Protein AF-A0A1Z9CVS1-F1 (afdb_monomer_lite)

Secondary structure (DSSP, 8-state):
---------BEEEEEEEEEEEEE--SS---HHHHTT--HHHHHHHGGGEEEEEEEETTEEEEEEEEEEEEESS---HHHHHHHHHHHHHHHT-EEEEEEEEE-SS-EEEEETTTTEEEE-

pLDDT: mean 85.6, std 12.47, range [38.72, 96.5]

Radius of gyration: 15.99 Å; chains: 1; bounding box: 38×29×56 Å

Sequence (120 aa):
MKNKIKTKHNMSFNLSISFKGTEIKGVTINLKKFLYLNNKISAEIKNLCQYESYVNFAETLLNGMQIKGQIQTVFNYKRFISSLKKFQLKYESTWEGNFTYNDSIDHFIFKAPKFKKEVL

Structure (mmCIF, N/CA/C/O backbone):
data_AF-A0A1Z9CVS1-F1
#
_entry.id   AF-A0A1Z9CVS1-F1
#
loop_
_atom_site.group_PDB
_atom_site.id
_atom_site.type_symbol
_atom_site.label_atom_id
_atom_site.label_alt_id
_atom_site.label_comp_id
_atom_site.label_asym_id
_atom_site.label_entity_id
_atom_site.label_seq_id
_atom_site.pdbx_PDB_ins_code
_atom_site.Cartn_x
_atom_site.Cartn_y
_atom_site.Cartn_z
_atom_site.occupancy
_atom_site.B_iso_or_equiv
_atom_site.auth_seq_id
_atom_site.auth_comp_id
_atom_site.auth_asym_id
_atom_site.auth_atom_id
_atom_site.pdbx_PDB_model_num
ATOM 1 N N . MET A 1 1 ? 15.278 -16.981 -35.211 1.00 40.66 1 MET A N 1
ATOM 2 C CA . MET A 1 1 ? 14.208 -16.673 -34.233 1.00 40.66 1 MET A CA 1
ATOM 3 C C . MET A 1 1 ? 14.770 -15.735 -33.173 1.00 40.66 1 MET A C 1
ATOM 5 O O . MET A 1 1 ? 15.720 -16.112 -32.504 1.00 40.66 1 MET A O 1
ATOM 9 N N . LYS A 1 2 ? 14.260 -14.503 -33.049 1.00 38.72 2 LYS A N 1
ATOM 10 C CA . LYS A 1 2 ? 14.630 -13.613 -31.936 1.00 38.72 2 LYS A CA 1
ATOM 11 C C . LYS A 1 2 ? 13.776 -14.008 -30.730 1.00 38.72 2 LYS A C 1
ATOM 13 O O . LYS A 1 2 ? 12.564 -13.809 -30.766 1.00 38.72 2 LYS A O 1
ATOM 18 N N . ASN A 1 3 ? 14.390 -14.580 -29.695 1.00 40.31 3 ASN A N 1
ATOM 19 C CA . ASN A 1 3 ? 13.732 -14.769 -28.405 1.00 40.31 3 ASN A CA 1
ATOM 20 C C . ASN A 1 3 ? 13.336 -13.386 -27.876 1.00 40.31 3 ASN A C 1
ATOM 22 O O . ASN A 1 3 ? 14.185 -12.600 -27.463 1.00 40.31 3 ASN A O 1
ATOM 26 N N . LYS A 1 4 ? 12.041 -13.066 -27.935 1.00 42.12 4 LYS A N 1
ATOM 27 C CA . LYS A 1 4 ? 11.474 -11.909 -27.244 1.00 42.12 4 LYS A CA 1
ATOM 28 C C . LYS A 1 4 ? 11.608 -12.219 -25.754 1.00 42.12 4 LYS A C 1
ATOM 30 O O . LYS A 1 4 ? 10.813 -12.987 -25.217 1.00 42.12 4 LYS A O 1
ATOM 35 N N . ILE A 1 5 ? 12.642 -11.684 -25.107 1.00 49.59 5 ILE A N 1
ATOM 36 C CA . ILE A 1 5 ? 12.733 -11.675 -23.647 1.00 49.59 5 ILE A CA 1
ATOM 37 C C . ILE A 1 5 ? 11.436 -11.013 -23.179 1.00 49.59 5 ILE A C 1
ATOM 39 O O . ILE A 1 5 ? 11.212 -9.834 -23.450 1.00 49.59 5 ILE A O 1
ATOM 43 N N . LYS A 1 6 ? 10.526 -11.791 -22.579 1.00 47.44 6 LYS A N 1
ATOM 44 C CA . LYS A 1 6 ? 9.336 -11.245 -21.926 1.00 47.44 6 LYS A CA 1
ATOM 45 C C . LYS A 1 6 ? 9.864 -10.311 -20.847 1.00 47.44 6 LYS A C 1
ATOM 47 O O . LYS A 1 6 ? 10.388 -10.780 -19.840 1.00 47.44 6 LYS A O 1
ATOM 52 N N . THR A 1 7 ? 9.771 -9.008 -21.081 1.00 51.38 7 THR A N 1
ATOM 53 C CA . THR A 1 7 ? 10.067 -7.995 -20.076 1.00 51.38 7 THR A CA 1
ATOM 54 C C . THR A 1 7 ? 9.087 -8.223 -18.938 1.00 51.38 7 THR A C 1
ATOM 56 O O . THR A 1 7 ? 7.882 -7.997 -19.056 1.00 51.38 7 THR A O 1
ATOM 59 N N . LYS A 1 8 ? 9.591 -8.830 -17.866 1.00 60.94 8 LYS A N 1
ATOM 60 C CA . LYS A 1 8 ? 8.789 -9.244 -16.724 1.00 60.94 8 LYS A CA 1
ATOM 61 C C . LYS A 1 8 ? 8.584 -7.999 -15.870 1.00 60.94 8 LYS A C 1
ATOM 63 O O . LYS A 1 8 ? 9.327 -7.768 -14.926 1.00 60.94 8 LYS A O 1
ATOM 68 N N . HIS A 1 9 ? 7.636 -7.161 -16.278 1.00 64.12 9 HIS A N 1
ATOM 69 C CA . HIS A 1 9 ? 7.207 -6.011 -15.496 1.00 64.12 9 HIS A CA 1
ATOM 70 C C . HIS A 1 9 ? 6.745 -6.512 -14.136 1.00 64.12 9 HIS A C 1
ATOM 72 O O . HIS A 1 9 ? 5.730 -7.198 -14.063 1.00 64.12 9 HIS A O 1
ATOM 78 N N . ASN A 1 10 ? 7.495 -6.213 -13.082 1.00 84.56 10 ASN A N 1
ATOM 79 C CA . ASN A 1 10 ? 7.200 -6.718 -11.751 1.00 84.56 10 ASN A CA 1
ATOM 80 C C . ASN A 1 10 ? 7.216 -5.566 -10.758 1.00 84.56 10 ASN A C 1
ATOM 82 O O . ASN A 1 10 ? 8.188 -4.818 -10.663 1.00 84.56 10 ASN A O 1
ATOM 86 N N . MET A 1 11 ? 6.148 -5.459 -9.979 1.00 90.88 11 MET A N 1
ATOM 87 C CA . MET A 1 11 ? 6.188 -4.721 -8.724 1.00 90.88 11 MET A CA 1
ATOM 88 C C . MET A 1 11 ? 6.150 -5.731 -7.586 1.00 90.88 11 MET A C 1
ATOM 90 O O . MET A 1 11 ? 5.310 -6.634 -7.592 1.00 90.88 11 MET A O 1
ATOM 94 N N . SER A 1 12 ? 7.052 -5.586 -6.618 1.00 93.31 12 SER A N 1
ATOM 95 C CA . SER A 1 12 ? 6.981 -6.315 -5.351 1.00 93.31 12 SER A CA 1
ATOM 96 C C . SER A 1 12 ? 6.543 -5.386 -4.232 1.00 93.31 12 SER A C 1
ATOM 98 O O . SER A 1 12 ? 6.903 -4.212 -4.214 1.00 93.31 12 SER A O 1
ATOM 100 N N . PHE A 1 13 ? 5.772 -5.919 -3.295 1.00 95.38 13 PHE A N 1
ATOM 101 C CA . PHE A 1 13 ? 5.289 -5.214 -2.121 1.00 95.38 13 PHE A CA 1
ATOM 102 C C . PHE A 1 13 ? 5.700 -5.995 -0.884 1.00 95.38 13 PHE A C 1
ATOM 104 O O . PHE A 1 13 ? 5.483 -7.206 -0.794 1.00 95.38 13 PHE A O 1
ATOM 111 N N . ASN A 1 14 ? 6.285 -5.284 0.065 1.00 96.50 14 ASN A N 1
ATOM 112 C CA . ASN A 1 14 ? 6.445 -5.720 1.437 1.00 96.50 14 ASN A CA 1
ATOM 113 C C . ASN A 1 14 ? 6.204 -4.496 2.317 1.00 96.50 14 ASN A C 1
ATOM 115 O O . ASN A 1 14 ? 7.152 -3.838 2.745 1.00 96.50 14 ASN A O 1
ATOM 119 N N . LEU A 1 15 ? 4.931 -4.136 2.478 1.00 95.94 15 LEU A N 1
ATOM 120 C CA . LEU A 1 15 ? 4.503 -2.956 3.222 1.00 95.94 15 LEU A CA 1
ATOM 121 C C . LEU A 1 15 ? 3.642 -3.367 4.409 1.00 95.94 15 LEU A C 1
ATOM 123 O O . LEU A 1 15 ? 2.694 -4.136 4.239 1.00 95.94 15 LEU A O 1
ATOM 127 N N . SER A 1 16 ? 3.937 -2.790 5.567 1.00 96.00 16 SER A N 1
ATOM 128 C CA . SER A 1 16 ? 3.100 -2.862 6.765 1.00 96.00 16 SER A CA 1
ATOM 129 C C . SER A 1 16 ? 2.618 -1.464 7.128 1.00 96.00 16 SER A C 1
ATOM 131 O O . SER A 1 16 ? 3.357 -0.487 6.985 1.00 96.00 16 SER A O 1
ATOM 133 N N . ILE A 1 17 ? 1.369 -1.376 7.567 1.00 93.69 17 ILE A N 1
ATOM 134 C CA . ILE A 1 17 ? 0.672 -0.131 7.868 1.00 93.69 17 ILE A CA 1
ATOM 135 C C . ILE A 1 17 ? -0.013 -0.311 9.213 1.00 93.69 17 ILE A C 1
ATOM 137 O O . ILE A 1 17 ? -0.822 -1.226 9.356 1.00 93.69 17 ILE A O 1
ATOM 141 N N . SER A 1 18 ? 0.250 0.578 10.161 1.00 92.94 18 SER A N 1
ATOM 142 C CA . SER A 1 18 ? -0.460 0.615 11.442 1.00 92.94 18 SER A CA 1
ATOM 143 C C . SER A 1 18 ? -1.182 1.947 11.581 1.00 92.94 18 SER A C 1
ATOM 145 O O . SER A 1 18 ? -0.680 2.985 11.149 1.00 92.94 18 SER A O 1
ATOM 147 N N . PHE A 1 19 ? -2.380 1.938 12.151 1.00 90.38 19 PHE A N 1
ATOM 148 C CA . PHE A 1 19 ? -3.188 3.139 12.373 1.00 90.38 19 PHE A CA 1
ATOM 149 C C . PHE A 1 19 ? -4.104 2.938 13.579 1.00 90.38 19 PHE A C 1
ATOM 151 O O . PHE A 1 19 ? -4.365 1.811 14.001 1.00 90.38 19 PHE A O 1
ATOM 158 N N . LYS A 1 20 ? -4.599 4.034 14.164 1.00 84.75 20 LYS A N 1
ATOM 159 C CA . LYS A 1 20 ? -5.575 3.929 15.257 1.00 84.75 20 LYS A CA 1
ATOM 160 C C . LYS A 1 20 ? -6.846 3.240 14.755 1.00 84.75 20 LYS A C 1
ATOM 162 O O . LYS A 1 20 ? -7.282 3.500 13.632 1.00 84.75 20 LYS A O 1
ATOM 167 N N . GLY A 1 21 ? -7.416 2.391 15.616 1.00 77.25 21 GLY A N 1
ATOM 168 C CA . GLY A 1 21 ? -8.622 1.600 15.368 1.00 77.25 21 GLY A CA 1
ATOM 169 C C . GLY A 1 21 ? -9.643 2.344 14.508 1.00 77.25 21 GLY A C 1
ATOM 170 O O . GLY A 1 21 ? -10.226 3.328 14.951 1.00 77.25 21 GLY A O 1
ATOM 171 N N . THR A 1 22 ? -9.822 1.905 13.265 1.00 83.38 22 THR A N 1
ATOM 172 C CA . THR A 1 22 ? -10.806 2.450 12.330 1.00 83.38 22 THR A CA 1
ATOM 173 C C . THR A 1 22 ? -11.969 1.477 12.242 1.00 83.38 22 THR A C 1
ATOM 175 O O . THR A 1 22 ? -11.786 0.326 11.845 1.00 83.38 22 THR A O 1
ATOM 178 N N . GLU A 1 23 ? -13.161 1.947 12.599 1.00 83.19 23 GLU A N 1
ATOM 179 C CA . GLU A 1 23 ? -14.395 1.173 12.486 1.00 83.19 23 GLU A CA 1
ATOM 180 C C . GLU A 1 23 ? -14.682 0.827 11.023 1.00 83.19 23 GLU A C 1
ATOM 182 O O . GLU A 1 23 ? -14.655 1.694 10.138 1.00 83.19 23 GLU A O 1
ATOM 187 N N . ILE A 1 24 ? -14.964 -0.451 10.764 1.00 78.06 24 ILE A N 1
ATOM 188 C CA . ILE A 1 24 ? -15.402 -0.908 9.449 1.00 78.06 24 ILE A CA 1
ATOM 189 C C . ILE A 1 24 ? -16.805 -1.479 9.540 1.00 78.06 24 ILE A C 1
ATOM 191 O O . ILE A 1 24 ? -17.071 -2.467 10.217 1.00 78.06 24 ILE A O 1
ATOM 195 N N . LYS A 1 25 ? -17.703 -0.857 8.775 1.00 69.50 25 LYS A N 1
ATOM 196 C CA . LYS A 1 25 ? -19.080 -1.311 8.609 1.00 69.50 25 LYS A CA 1
ATOM 197 C C . LYS A 1 25 ? -19.121 -2.429 7.568 1.00 69.50 25 LYS A C 1
ATOM 199 O O . LYS A 1 25 ? -18.953 -2.175 6.374 1.00 69.50 25 LYS A O 1
ATOM 204 N N . GLY A 1 26 ? -19.369 -3.653 8.029 1.00 66.44 26 GLY A N 1
ATOM 205 C CA . GLY A 1 26 ? -19.553 -4.842 7.194 1.00 66.44 26 GLY A CA 1
ATOM 206 C C . GLY A 1 26 ? -18.304 -5.714 7.027 1.00 66.44 26 GLY A C 1
ATOM 207 O O . GLY A 1 26 ? -17.219 -5.394 7.495 1.00 66.44 26 GLY A O 1
ATOM 208 N N . VAL A 1 27 ? -18.476 -6.845 6.337 1.00 66.81 27 VAL A N 1
ATOM 209 C CA . VAL A 1 27 ? -17.480 -7.936 6.262 1.00 66.81 27 VAL A CA 1
ATOM 210 C C . VAL A 1 27 ? -16.377 -7.671 5.222 1.00 66.81 27 VAL A C 1
ATOM 212 O O . VAL A 1 27 ? -15.376 -8.378 5.172 1.00 66.81 27 VAL A O 1
ATOM 215 N N . THR A 1 28 ? -16.541 -6.678 4.339 1.00 76.50 28 THR A N 1
ATOM 216 C CA . THR A 1 28 ? -15.634 -6.469 3.197 1.00 76.50 28 THR A CA 1
ATOM 217 C C . THR A 1 28 ? -15.111 -5.043 3.115 1.00 76.50 28 THR A C 1
ATOM 219 O O . THR A 1 28 ? -15.865 -4.075 3.032 1.00 76.50 28 THR A O 1
ATOM 222 N N . ILE A 1 29 ? -13.789 -4.922 3.028 1.00 85.50 29 ILE A N 1
ATOM 223 C CA . ILE A 1 29 ? -13.101 -3.638 2.927 1.00 85.50 29 ILE A CA 1
ATOM 224 C C . ILE A 1 29 ? -13.089 -3.178 1.474 1.00 85.50 29 ILE A C 1
ATOM 226 O O . ILE A 1 29 ? -12.513 -3.815 0.588 1.00 85.50 29 ILE A O 1
ATOM 230 N N . ASN A 1 30 ? -13.697 -2.021 1.216 1.00 89.00 30 ASN A N 1
ATOM 231 C CA . ASN A 1 30 ? -13.578 -1.363 -0.079 1.00 89.00 30 ASN A CA 1
ATOM 232 C C . ASN A 1 30 ? -12.198 -0.701 -0.196 1.00 89.00 30 ASN A C 1
ATOM 234 O O . ASN A 1 30 ? -12.038 0.485 0.100 1.00 89.00 30 ASN A O 1
ATOM 238 N N . LEU A 1 31 ? -11.208 -1.470 -0.651 1.00 89.81 31 LEU A N 1
ATOM 239 C CA . LEU A 1 31 ? -9.807 -1.049 -0.738 1.00 89.81 31 LEU A CA 1
ATOM 240 C C . LEU A 1 31 ? -9.607 0.265 -1.508 1.00 89.81 31 LEU A C 1
ATOM 242 O O . LEU A 1 31 ? -8.805 1.108 -1.111 1.00 89.81 31 LEU A O 1
ATOM 246 N N . LYS A 1 32 ? -10.372 0.468 -2.587 1.00 92.56 32 LYS A N 1
ATOM 247 C CA . LYS A 1 32 ? -10.339 1.700 -3.382 1.00 92.56 32 LYS A CA 1
ATOM 248 C C . LYS A 1 32 ? -10.657 2.925 -2.523 1.00 92.56 32 LYS A C 1
ATOM 250 O O . LYS A 1 32 ? -9.924 3.910 -2.569 1.00 92.56 32 LYS A O 1
ATOM 255 N N . LYS A 1 33 ? -11.755 2.869 -1.763 1.00 90.25 33 LYS A N 1
ATOM 256 C CA . LYS A 1 33 ? -12.170 3.963 -0.873 1.00 90.25 33 LYS A CA 1
ATOM 257 C C . LYS A 1 33 ? -11.227 4.093 0.319 1.00 90.25 33 LYS A C 1
ATOM 259 O O . LYS A 1 33 ? -10.883 5.211 0.681 1.00 90.25 33 LYS A O 1
ATOM 264 N N . PHE A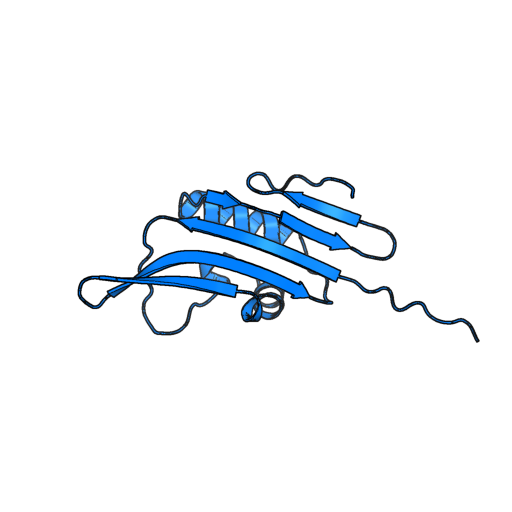 1 34 ? -10.805 2.962 0.878 1.00 89.31 34 PHE A N 1
ATOM 265 C CA . PHE A 1 34 ? -9.975 2.905 2.073 1.00 89.31 34 PHE A CA 1
ATOM 266 C C . PHE A 1 34 ? -8.599 3.540 1.844 1.00 89.31 34 PHE A C 1
ATOM 268 O O . PHE A 1 34 ? -8.248 4.485 2.538 1.00 89.31 34 PHE A O 1
ATOM 275 N N . LEU A 1 35 ? -7.873 3.114 0.804 1.00 90.69 35 LEU A N 1
ATOM 276 C CA . LEU A 1 35 ? -6.535 3.621 0.474 1.00 90.69 35 LEU A CA 1
ATOM 277 C C . LEU A 1 35 ? -6.529 4.760 -0.557 1.00 90.69 35 LEU A C 1
ATOM 279 O O . LEU A 1 35 ? -5.471 5.095 -1.075 1.00 90.69 35 LEU A O 1
ATOM 283 N N . TYR A 1 36 ? -7.672 5.355 -0.909 1.00 92.38 36 TYR A N 1
ATOM 284 C CA . TYR A 1 36 ? -7.748 6.412 -1.935 1.00 92.38 36 TYR A CA 1
ATOM 285 C C . TYR A 1 36 ? -7.185 6.011 -3.312 1.00 92.38 36 TYR A C 1
ATOM 287 O O . TYR A 1 36 ? -6.582 6.828 -4.015 1.00 92.38 36 TYR A O 1
ATOM 295 N N . LEU A 1 37 ? -7.362 4.753 -3.712 1.00 92.38 37 LEU A N 1
ATOM 296 C CA . LEU A 1 37 ? -6.836 4.211 -4.966 1.00 92.38 37 LEU A CA 1
ATOM 297 C C . LEU A 1 37 ? -7.807 4.417 -6.138 1.00 92.38 37 LEU A C 1
ATOM 299 O O . LEU A 1 37 ? -8.979 4.752 -5.972 1.00 92.38 37 LEU A O 1
ATOM 303 N N . ASN A 1 38 ? -7.319 4.203 -7.360 1.00 90.56 38 ASN A N 1
ATOM 304 C CA . ASN A 1 38 ? -8.186 4.041 -8.531 1.00 90.56 38 ASN A CA 1
ATOM 305 C C . ASN A 1 38 ? -8.564 2.560 -8.724 1.00 90.56 38 ASN A C 1
ATOM 307 O O . ASN A 1 38 ? -7.940 1.687 -8.125 1.00 90.56 38 ASN A O 1
ATOM 311 N N . ASN A 1 39 ? -9.555 2.289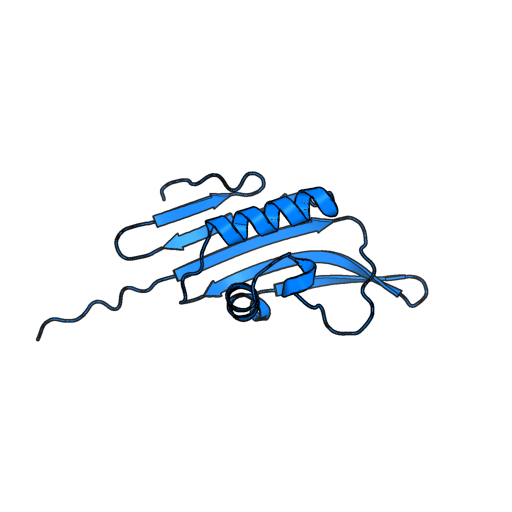 -9.588 1.00 91.50 39 ASN A N 1
ATOM 312 C CA . ASN A 1 39 ? -10.062 0.930 -9.830 1.00 91.50 39 ASN A CA 1
ATOM 313 C C . ASN A 1 39 ? -8.953 -0.044 -10.254 1.00 91.50 39 ASN A C 1
ATOM 315 O O . ASN A 1 39 ? -8.901 -1.159 -9.745 1.00 91.50 39 ASN A O 1
ATOM 319 N N . LYS A 1 40 ? -8.059 0.394 -11.152 1.00 90.94 40 LYS A N 1
ATOM 320 C CA . LYS A 1 40 ? -6.968 -0.433 -11.677 1.00 90.94 40 LYS A CA 1
ATOM 321 C C . LYS A 1 40 ? -6.032 -0.872 -10.551 1.00 90.94 40 LYS A C 1
ATOM 323 O O . LYS A 1 40 ? -5.903 -2.060 -10.311 1.00 90.94 40 LYS A O 1
ATOM 328 N N . ILE A 1 41 ? -5.450 0.074 -9.810 1.00 90.94 41 ILE A N 1
ATOM 329 C CA . ILE A 1 41 ? -4.515 -0.241 -8.716 1.00 90.94 41 ILE A CA 1
ATOM 330 C C . ILE A 1 41 ? -5.205 -1.101 -7.657 1.00 90.94 41 ILE A C 1
ATOM 332 O O . ILE A 1 41 ? -4.634 -2.089 -7.211 1.00 90.94 41 ILE A O 1
ATOM 336 N N . SER A 1 42 ? -6.446 -0.760 -7.284 1.00 93.00 42 SER A N 1
ATOM 337 C CA . SER A 1 42 ? -7.175 -1.540 -6.285 1.00 93.00 42 SER A CA 1
ATOM 338 C C . SER A 1 42 ? -7.421 -2.980 -6.724 1.00 93.00 42 SER A C 1
ATOM 340 O O . SER A 1 42 ? -7.369 -3.861 -5.880 1.00 93.00 42 SER A O 1
ATOM 342 N N . ALA A 1 43 ? -7.679 -3.229 -8.011 1.00 92.31 43 ALA A N 1
ATOM 343 C CA . ALA A 1 43 ? -7.917 -4.577 -8.518 1.00 92.31 43 ALA A CA 1
ATOM 344 C C . ALA A 1 43 ? -6.638 -5.427 -8.497 1.00 92.31 43 ALA A C 1
ATOM 346 O O . ALA A 1 43 ? -6.689 -6.572 -8.062 1.00 92.31 43 ALA A O 1
ATOM 347 N N . GLU A 1 44 ? -5.500 -4.849 -8.892 1.00 91.69 44 GLU A N 1
ATOM 348 C CA . GLU A 1 44 ? -4.210 -5.554 -8.953 1.00 91.69 44 GLU A CA 1
ATOM 349 C C . GLU A 1 44 ? -3.708 -5.985 -7.568 1.00 91.69 44 GLU A C 1
ATOM 351 O O . GLU A 1 44 ? -3.198 -7.090 -7.408 1.00 91.69 44 GLU A O 1
ATOM 356 N N . ILE A 1 45 ? -3.862 -5.131 -6.546 1.00 92.56 45 ILE A N 1
ATOM 357 C CA . ILE A 1 45 ? -3.278 -5.396 -5.220 1.00 92.56 45 ILE A CA 1
ATOM 358 C C . ILE A 1 45 ? -4.268 -5.993 -4.214 1.00 92.56 45 ILE A C 1
ATOM 360 O O . ILE A 1 45 ? -3.852 -6.339 -3.112 1.00 92.56 45 ILE A O 1
ATOM 364 N N . LYS A 1 46 ? -5.564 -6.118 -4.547 1.00 92.81 46 LYS A N 1
ATOM 365 C CA . LYS A 1 46 ? -6.599 -6.573 -3.595 1.00 92.81 46 LYS A CA 1
ATOM 366 C C . LYS A 1 46 ? -6.229 -7.892 -2.921 1.00 92.81 46 LYS A C 1
ATOM 368 O O . LYS A 1 46 ? -6.376 -8.018 -1.713 1.00 92.81 46 LYS A O 1
ATOM 373 N N . ASN A 1 47 ? -5.721 -8.844 -3.699 1.00 92.31 47 ASN A N 1
ATOM 374 C CA . ASN A 1 47 ? -5.375 -10.179 -3.208 1.00 92.31 47 ASN A CA 1
ATOM 375 C C . ASN A 1 47 ? -4.037 -10.217 -2.448 1.00 92.31 47 ASN A C 1
ATOM 377 O O . ASN A 1 47 ? -3.698 -11.242 -1.871 1.00 92.31 47 ASN A O 1
ATOM 381 N N . LEU A 1 48 ? -3.283 -9.114 -2.447 1.00 94.56 48 LEU A N 1
ATOM 382 C CA . LEU A 1 48 ? -2.045 -8.949 -1.678 1.00 94.56 48 LEU A CA 1
ATOM 383 C C . LEU A 1 48 ? -2.293 -8.311 -0.303 1.00 94.56 48 LEU A C 1
ATOM 385 O O . LEU A 1 48 ? -1.355 -8.151 0.477 1.00 94.56 48 LEU A O 1
ATOM 389 N N . CYS A 1 49 ? -3.531 -7.882 -0.038 1.00 94.00 49 CYS A N 1
ATOM 390 C CA . CYS A 1 49 ? -3.899 -7.147 1.161 1.00 94.00 49 CYS A CA 1
ATOM 391 C C . CYS A 1 49 ? -4.324 -8.100 2.279 1.00 94.00 49 CYS A C 1
ATOM 393 O O . CYS A 1 49 ? -5.237 -8.906 2.104 1.00 94.00 49 CYS A O 1
ATO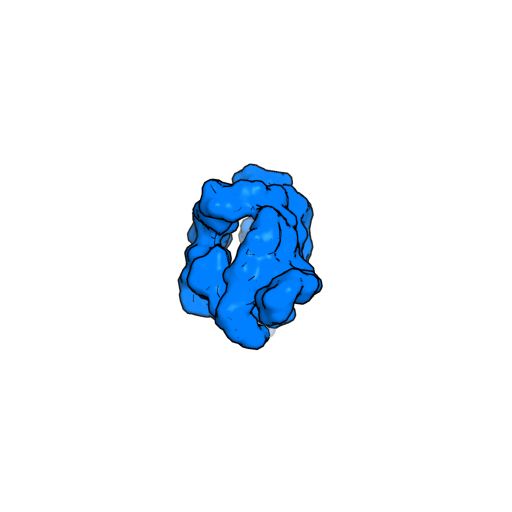M 395 N N . GLN A 1 50 ? -3.703 -7.948 3.441 1.00 93.00 50 GLN A N 1
ATOM 396 C CA . GLN A 1 50 ? -4.095 -8.597 4.689 1.00 93.00 50 GLN A CA 1
ATOM 397 C C . GLN A 1 50 ? -4.441 -7.516 5.708 1.00 93.00 50 GLN A C 1
ATOM 399 O O . GLN A 1 50 ? -3.866 -6.428 5.672 1.00 93.00 50 GLN A O 1
ATOM 404 N N . TYR A 1 51 ? -5.392 -7.795 6.593 1.00 91.25 51 TYR A N 1
ATOM 405 C CA . TYR A 1 51 ? -5.922 -6.812 7.533 1.00 91.25 51 TYR A CA 1
ATOM 406 C C . TYR A 1 51 ? -5.803 -7.333 8.955 1.00 91.25 51 TYR A C 1
ATOM 408 O O . TYR A 1 51 ? -6.126 -8.488 9.224 1.00 91.25 51 TYR A O 1
ATOM 416 N N . GLU A 1 52 ? -5.350 -6.463 9.848 1.00 88.38 52 GLU A N 1
ATOM 417 C CA . GLU A 1 52 ? -5.296 -6.724 11.279 1.00 88.38 52 GLU A CA 1
ATOM 418 C C . GLU A 1 52 ? -6.523 -6.066 11.908 1.00 88.38 52 GLU A C 1
ATOM 420 O O . GLU A 1 52 ? -6.768 -4.865 11.739 1.00 88.38 52 GLU A O 1
ATOM 425 N N . SER A 1 53 ? -7.346 -6.888 12.557 1.00 86.88 53 SER A N 1
ATOM 426 C CA . SER A 1 53 ? -8.644 -6.486 13.087 1.00 86.88 53 SER A CA 1
ATOM 427 C C . SER A 1 53 ? -8.903 -7.103 14.449 1.00 86.88 53 SER A C 1
ATOM 429 O O . SER A 1 53 ? -8.521 -8.248 14.689 1.00 86.88 53 SER A O 1
ATOM 431 N N . TYR A 1 54 ? -9.640 -6.393 15.294 1.00 84.06 54 TYR A N 1
ATOM 432 C CA . TYR A 1 54 ? -10.166 -6.915 16.552 1.00 84.06 54 TYR A CA 1
ATOM 433 C C . TYR A 1 54 ? -11.623 -6.485 16.744 1.00 84.06 54 TYR A C 1
ATOM 435 O O . TYR A 1 54 ? -12.093 -5.535 16.115 1.00 84.06 54 TYR A O 1
ATOM 443 N N . VAL A 1 55 ? -12.347 -7.204 17.602 1.00 82.12 55 VAL A N 1
ATOM 444 C CA . VAL A 1 55 ? -13.750 -6.913 17.922 1.00 82.12 55 VAL A CA 1
ATOM 445 C C . VAL A 1 55 ? -13.822 -6.151 19.242 1.00 82.12 55 VAL A C 1
ATOM 447 O O . VAL A 1 55 ? -13.200 -6.557 20.222 1.00 82.12 55 VAL A O 1
ATOM 450 N N . ASN A 1 56 ? -14.595 -5.067 19.275 1.00 79.50 56 ASN A N 1
ATOM 451 C CA . ASN A 1 56 ? -14.864 -4.277 20.471 1.00 79.50 56 ASN A CA 1
ATOM 452 C C . ASN A 1 56 ? -16.365 -3.988 20.575 1.00 79.50 56 ASN A C 1
ATOM 454 O O . ASN A 1 56 ? -16.913 -3.362 19.678 1.00 79.50 56 ASN A O 1
ATOM 458 N N . PHE A 1 57 ? -17.034 -4.452 21.636 1.00 76.69 57 PHE A N 1
ATOM 459 C CA . PHE A 1 57 ? -18.473 -4.223 21.876 1.00 76.69 57 PHE A CA 1
ATOM 460 C C . PHE A 1 57 ? -19.371 -4.386 20.622 1.00 76.69 57 PHE A C 1
ATOM 462 O O . PHE A 1 57 ? -20.242 -3.563 20.369 1.00 76.69 57 PHE A O 1
ATOM 469 N N . ALA A 1 58 ? -19.159 -5.467 19.856 1.00 79.38 58 ALA A N 1
ATOM 470 C CA . ALA A 1 58 ? -19.830 -5.819 18.588 1.00 79.38 58 ALA A CA 1
ATOM 471 C C . ALA A 1 58 ? -19.366 -5.084 17.312 1.00 79.38 58 ALA A C 1
ATOM 473 O O . ALA A 1 58 ? -19.779 -5.461 16.213 1.00 79.38 58 ALA A O 1
ATOM 474 N N . GLU A 1 59 ? -18.456 -4.118 17.412 1.00 79.44 59 GLU A N 1
ATOM 475 C CA . GLU A 1 59 ? -17.843 -3.453 16.259 1.00 79.44 59 GLU A CA 1
ATOM 476 C C . GLU A 1 59 ? -16.523 -4.128 15.864 1.00 79.44 59 GLU A C 1
ATOM 478 O O . GLU A 1 59 ? -15.742 -4.551 16.717 1.00 79.44 59 GLU A O 1
ATOM 483 N N . THR A 1 60 ? -16.248 -4.222 14.559 1.00 83.75 60 THR A N 1
ATOM 484 C CA . THR A 1 60 ? -14.935 -4.656 14.055 1.00 83.75 60 THR A CA 1
ATOM 485 C C . THR A 1 60 ? -14.071 -3.430 13.790 1.00 83.75 60 THR A C 1
ATOM 487 O O . THR A 1 60 ? -14.402 -2.590 12.946 1.00 83.75 60 THR A O 1
ATOM 490 N N . LEU A 1 61 ? -12.946 -3.339 14.494 1.00 88.00 61 LEU A N 1
ATOM 491 C CA . LEU A 1 61 ? -11.973 -2.263 14.358 1.00 88.00 61 LEU A CA 1
ATOM 492 C C . LEU A 1 61 ? -10.737 -2.783 13.625 1.00 88.00 61 LEU A C 1
ATOM 494 O O . LEU A 1 61 ? -10.142 -3.779 14.036 1.00 88.00 61 LEU A O 1
ATOM 498 N N . LEU A 1 62 ? -10.325 -2.093 12.559 1.00 89.06 62 LEU A N 1
ATOM 499 C CA . LEU A 1 62 ? -9.009 -2.309 11.960 1.00 89.06 62 LEU A CA 1
ATOM 500 C C . LEU A 1 62 ? -7.958 -1.457 12.651 1.00 89.06 62 LEU A C 1
ATOM 502 O O . LEU A 1 62 ? -8.138 -0.249 12.772 1.00 89.06 62 LEU A O 1
ATOM 506 N N . ASN A 1 63 ? -6.828 -2.051 12.998 1.00 90.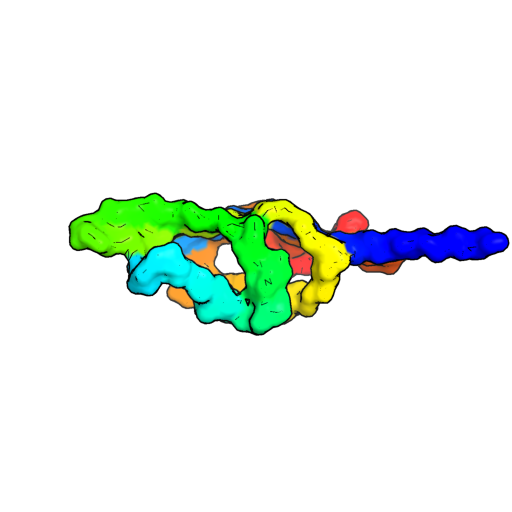12 63 ASN A N 1
ATOM 507 C CA . ASN A 1 63 ? -5.658 -1.337 13.519 1.00 90.12 63 ASN A CA 1
ATOM 508 C C . ASN A 1 63 ? -4.418 -1.477 12.624 1.00 90.12 63 ASN A C 1
ATOM 510 O O . ASN A 1 63 ? -3.418 -0.789 12.840 1.00 90.12 63 ASN A O 1
ATOM 514 N N . GLY A 1 64 ? -4.484 -2.325 11.597 1.00 92.31 64 GLY A N 1
ATOM 515 C CA . GLY A 1 64 ? -3.370 -2.514 10.688 1.00 92.31 64 GLY A CA 1
ATOM 516 C C . GLY A 1 64 ? -3.749 -3.134 9.352 1.00 92.31 64 GLY A C 1
ATOM 517 O O . GLY A 1 64 ? -4.848 -3.656 9.140 1.00 92.31 64 GLY A O 1
ATOM 518 N N . MET A 1 65 ? -2.812 -3.039 8.417 1.00 93.62 65 MET A N 1
ATOM 519 C CA . MET A 1 65 ? -2.905 -3.618 7.086 1.00 93.62 65 MET A CA 1
ATOM 520 C C . MET A 1 65 ? -1.510 -3.973 6.573 1.00 93.62 65 MET A C 1
ATOM 522 O O . MET A 1 65 ? -0.556 -3.225 6.769 1.00 93.62 65 MET A O 1
ATOM 526 N N . GLN A 1 66 ? -1.401 -5.077 5.841 1.00 95.12 66 GLN A N 1
ATOM 527 C CA . GLN A 1 66 ? -0.192 -5.459 5.120 1.00 95.12 66 GLN A CA 1
ATOM 528 C C . GLN A 1 66 ? -0.488 -5.569 3.622 1.00 95.12 66 GLN A C 1
ATOM 530 O O . GLN A 1 66 ? -1.556 -6.036 3.228 1.00 95.12 66 GLN A O 1
ATOM 535 N N . ILE A 1 67 ? 0.457 -5.143 2.782 1.00 95.38 67 ILE A N 1
ATOM 536 C CA . ILE A 1 67 ? 0.442 -5.364 1.331 1.00 95.38 67 ILE A CA 1
ATOM 537 C C . ILE A 1 67 ? 1.703 -6.157 0.996 1.00 95.38 67 ILE A C 1
ATOM 539 O O . ILE A 1 67 ? 2.809 -5.605 1.005 1.00 95.38 67 ILE A O 1
ATOM 543 N N . LYS A 1 68 ? 1.542 -7.456 0.735 1.00 96.12 68 LYS A N 1
ATOM 544 C CA . LYS A 1 68 ? 2.658 -8.389 0.533 1.00 96.12 68 LYS A CA 1
ATOM 545 C C . LYS A 1 68 ? 2.462 -9.237 -0.713 1.00 96.12 68 LYS A C 1
ATOM 547 O O . LYS A 1 68 ? 1.417 -9.849 -0.898 1.00 96.12 68 LYS A O 1
ATOM 552 N N . GLY A 1 69 ? 3.494 -9.300 -1.548 1.00 93.19 69 GLY A N 1
ATOM 553 C CA . GLY A 1 69 ? 3.530 -10.163 -2.726 1.00 93.19 69 GLY A CA 1
ATOM 554 C C . GLY A 1 69 ? 3.999 -9.436 -3.976 1.00 93.19 69 GLY A C 1
ATOM 555 O O . GLY A 1 69 ? 4.703 -8.430 -3.901 1.00 93.19 69 GLY A O 1
ATOM 556 N N . GLN A 1 70 ? 3.650 -9.977 -5.139 1.00 92.50 70 GLN A N 1
ATOM 557 C CA . GLN A 1 70 ? 4.104 -9.471 -6.431 1.00 92.50 70 GLN A CA 1
ATOM 558 C C . GLN A 1 70 ? 2.948 -9.404 -7.422 1.00 92.50 70 GLN A C 1
ATOM 560 O O . GLN A 1 70 ? 2.067 -10.262 -7.416 1.00 92.50 70 GLN A O 1
ATOM 565 N N . ILE A 1 71 ? 2.995 -8.411 -8.305 1.00 90.31 71 ILE A N 1
ATOM 566 C CA . ILE A 1 71 ? 2.130 -8.326 -9.484 1.00 90.31 71 ILE A CA 1
ATOM 567 C C . ILE A 1 71 ? 2.996 -8.243 -10.736 1.00 90.31 71 ILE A C 1
A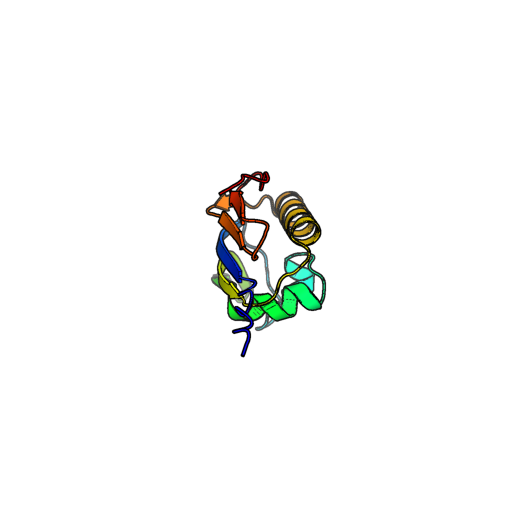TOM 569 O O . ILE A 1 71 ? 4.082 -7.660 -10.711 1.00 90.31 71 ILE A O 1
ATOM 573 N N . GLN A 1 72 ? 2.490 -8.802 -11.835 1.00 87.81 72 GLN A N 1
ATOM 574 C CA . GLN A 1 72 ? 3.142 -8.754 -13.152 1.00 87.81 72 GLN A CA 1
ATOM 575 C C . GLN A 1 72 ? 2.646 -7.582 -14.013 1.00 87.81 72 GLN A C 1
ATOM 577 O O . GLN A 1 72 ? 2.765 -7.571 -15.239 1.00 87.81 72 GLN A O 1
ATOM 582 N N . THR A 1 73 ? 2.012 -6.609 -13.369 1.00 82.44 73 THR A N 1
ATOM 583 C CA . THR A 1 73 ? 1.390 -5.452 -13.994 1.00 82.44 73 THR A CA 1
ATOM 584 C C . THR A 1 73 ? 1.988 -4.195 -13.384 1.00 82.44 73 THR A C 1
ATOM 586 O O . THR A 1 73 ? 2.102 -4.037 -12.172 1.00 82.44 73 THR A O 1
ATOM 589 N N . VAL A 1 74 ? 2.382 -3.258 -14.239 1.00 74.06 74 VAL A N 1
ATOM 590 C CA . VAL A 1 74 ? 2.809 -1.938 -13.784 1.00 74.06 74 VAL A CA 1
ATOM 591 C C . VAL A 1 74 ? 1.593 -1.034 -13.651 1.00 74.06 74 VAL A C 1
ATOM 593 O O . VAL A 1 74 ? 0.771 -0.895 -14.568 1.00 74.06 74 VAL A O 1
ATOM 596 N N . PHE A 1 75 ? 1.514 -0.350 -12.515 1.00 83.50 75 PHE A N 1
ATOM 597 C CA . PHE A 1 75 ? 0.626 0.786 -12.341 1.00 83.50 75 PHE A CA 1
ATOM 598 C C . PHE A 1 75 ? 1.404 2.072 -12.066 1.00 83.50 75 PHE A C 1
ATOM 600 O O . PHE A 1 75 ? 2.601 2.078 -11.798 1.00 83.50 75 PHE A O 1
ATOM 607 N N . ASN A 1 76 ? 0.697 3.199 -12.131 1.00 87.62 76 ASN A N 1
ATOM 608 C CA . ASN A 1 76 ? 1.273 4.509 -11.862 1.00 87.62 76 ASN A CA 1
ATOM 609 C C . ASN A 1 76 ? 1.700 4.615 -10.384 1.00 87.62 76 ASN A C 1
ATOM 611 O O . ASN A 1 76 ? 0.888 4.950 -9.517 1.00 87.62 76 ASN A O 1
ATOM 615 N N . TYR A 1 77 ? 2.978 4.339 -10.110 1.00 87.69 77 TYR A N 1
ATOM 616 C CA . TYR A 1 77 ? 3.555 4.371 -8.765 1.00 87.69 77 TYR A CA 1
ATOM 617 C C . TYR A 1 77 ? 3.467 5.767 -8.132 1.00 87.69 77 TYR A C 1
ATOM 619 O O . TYR A 1 77 ? 3.255 5.871 -6.929 1.00 87.69 77 TYR A O 1
ATOM 627 N N . LYS A 1 78 ? 3.541 6.856 -8.917 1.00 89.69 78 LYS A N 1
ATOM 628 C CA . LYS A 1 78 ? 3.377 8.229 -8.397 1.00 89.69 78 LYS A CA 1
ATOM 629 C C . LYS A 1 78 ? 1.983 8.419 -7.803 1.00 89.69 78 LYS A C 1
ATOM 631 O O . LYS A 1 78 ? 1.837 8.976 -6.716 1.00 89.69 78 LYS A O 1
ATOM 636 N N . ARG A 1 79 ? 0.960 7.918 -8.502 1.00 90.94 79 ARG A N 1
ATOM 637 C CA . ARG A 1 79 ? -0.429 7.953 -8.034 1.00 90.94 79 ARG A CA 1
ATOM 638 C C . ARG A 1 79 ? -0.623 7.066 -6.809 1.00 90.94 79 ARG A C 1
ATOM 640 O O . ARG A 1 79 ? -1.279 7.502 -5.875 1.00 90.94 79 ARG A O 1
ATOM 647 N N . PHE A 1 80 ? -0.013 5.882 -6.787 1.00 92.25 80 PHE A N 1
ATOM 648 C CA . PHE A 1 80 ? -0.029 5.013 -5.611 1.00 92.25 80 PHE A CA 1
ATOM 649 C C . PHE A 1 80 ? 0.593 5.697 -4.388 1.00 92.25 80 PHE A C 1
ATOM 651 O O . PHE A 1 80 ? -0.077 5.827 -3.372 1.00 92.25 80 PHE A O 1
ATOM 658 N N . ILE A 1 81 ? 1.805 6.251 -4.507 1.00 92.69 81 ILE A N 1
ATOM 659 C CA . ILE A 1 81 ? 2.479 6.993 -3.426 1.00 92.69 81 ILE A CA 1
ATOM 660 C C . ILE A 1 81 ? 1.631 8.173 -2.943 1.00 92.69 81 ILE A C 1
ATOM 662 O O . ILE A 1 81 ? 1.531 8.406 -1.742 1.00 92.69 81 ILE A O 1
ATOM 666 N N . SER A 1 82 ? 1.012 8.925 -3.859 1.00 93.56 82 SER A N 1
ATOM 667 C CA . SER A 1 82 ? 0.118 10.030 -3.493 1.00 93.56 82 SER A CA 1
ATOM 668 C C . SER A 1 82 ? -1.073 9.545 -2.661 1.00 93.56 82 SER A C 1
ATOM 670 O O . SER A 1 82 ? -1.403 10.165 -1.649 1.00 93.56 82 SER A O 1
ATOM 672 N N . SER A 1 83 ? -1.666 8.411 -3.034 1.00 93.00 83 SER A N 1
ATOM 673 C CA . SER A 1 83 ? -2.729 7.760 -2.272 1.00 93.00 83 SER A CA 1
ATOM 674 C C . SER A 1 83 ? -2.259 7.300 -0.884 1.00 93.00 83 SER A C 1
ATOM 676 O O . SER A 1 83 ? -2.945 7.589 0.096 1.00 93.00 83 SER A O 1
ATOM 678 N N . LEU A 1 84 ? -1.070 6.688 -0.769 1.00 91.94 84 LEU A N 1
ATOM 679 C CA . LEU A 1 84 ? -0.503 6.284 0.529 1.00 91.94 84 LEU A CA 1
ATOM 680 C C . LEU A 1 84 ? -0.254 7.489 1.445 1.00 91.94 84 LEU A C 1
ATOM 682 O O . LEU A 1 84 ? -0.636 7.471 2.610 1.00 91.94 84 LEU A O 1
ATOM 686 N N . LYS A 1 85 ? 0.308 8.579 0.907 1.00 92.00 85 LYS A N 1
ATOM 687 C CA . LYS A 1 85 ? 0.520 9.828 1.659 1.00 92.00 85 LYS A CA 1
ATOM 688 C C . LYS A 1 85 ? -0.795 10.442 2.131 1.00 92.00 85 LYS A C 1
ATOM 690 O O . LYS A 1 85 ? -0.882 10.929 3.253 1.00 92.00 85 LYS A O 1
ATOM 695 N N . LYS A 1 86 ? -1.835 10.401 1.293 1.00 92.69 86 LYS A N 1
ATOM 696 C CA . LYS A 1 86 ? -3.172 10.872 1.671 1.00 92.69 86 LYS A CA 1
ATOM 697 C C . LYS A 1 86 ? -3.771 10.025 2.794 1.00 92.69 86 LYS A C 1
ATOM 699 O O . LYS A 1 86 ? -4.361 10.583 3.715 1.00 92.69 86 LYS A O 1
ATOM 704 N N . PHE A 1 87 ? -3.610 8.704 2.725 1.00 91.50 87 PHE A N 1
ATOM 705 C CA . PHE A 1 87 ? -4.020 7.805 3.800 1.00 91.50 87 PHE A CA 1
ATOM 706 C C . PHE A 1 87 ? -3.282 8.132 5.102 1.00 91.50 87 PHE A C 1
ATOM 708 O O . PHE A 1 87 ? -3.928 8.331 6.127 1.00 91.50 87 PHE A O 1
ATOM 715 N N . GLN A 1 88 ? -1.958 8.294 5.032 1.00 90.69 88 GLN A N 1
ATOM 716 C CA . GLN A 1 88 ? -1.120 8.656 6.173 1.00 90.69 88 GLN A CA 1
ATOM 717 C C . GLN A 1 88 ? -1.559 9.945 6.859 1.00 90.69 88 GLN A C 1
ATOM 719 O O . GLN A 1 88 ? -1.653 9.973 8.081 1.00 90.69 88 GLN A O 1
ATOM 724 N N . LEU A 1 89 ? -1.870 10.987 6.089 1.00 90.12 89 LEU A N 1
ATOM 725 C CA . LEU A 1 89 ? -2.348 12.251 6.647 1.00 90.12 89 LEU A CA 1
ATOM 726 C C . LEU A 1 89 ? -3.714 12.118 7.325 1.00 90.12 89 LEU A C 1
ATOM 728 O O . LEU A 1 89 ? -3.954 12.773 8.329 1.00 90.12 89 LEU A O 1
ATOM 732 N N . LYS A 1 90 ? -4.617 11.295 6.781 1.00 90.69 90 LYS A N 1
ATOM 733 C CA . LYS A 1 90 ? -5.970 11.160 7.330 1.00 90.69 90 LYS A CA 1
ATOM 734 C C . LYS A 1 90 ? -6.029 10.279 8.578 1.00 90.69 90 LYS A C 1
ATOM 736 O O . LYS A 1 90 ? -6.804 10.573 9.479 1.00 90.69 90 LYS A O 1
ATOM 741 N N . TYR A 1 91 ? -5.294 9.172 8.577 1.00 88.94 91 TYR A N 1
ATOM 742 C CA . TYR A 1 91 ? -5.391 8.135 9.609 1.00 88.94 91 TYR A CA 1
ATOM 743 C C . TYR A 1 91 ? -4.218 8.158 10.594 1.00 88.94 91 TYR A C 1
ATOM 745 O O . TYR A 1 91 ? -4.105 7.248 11.412 1.00 88.94 91 TYR A O 1
ATOM 753 N N . GLU A 1 92 ? -3.331 9.157 10.488 1.00 90.12 92 GLU A N 1
ATOM 754 C CA . GLU A 1 92 ? -2.092 9.261 11.275 1.00 90.12 92 GLU A CA 1
ATOM 755 C C . GLU A 1 92 ? -1.279 7.953 11.250 1.00 90.12 92 GLU A C 1
ATOM 757 O O . GLU A 1 92 ? -0.664 7.547 12.233 1.00 90.12 92 GLU A O 1
ATOM 762 N N . SER A 1 93 ? -1.315 7.248 10.116 1.00 92.19 93 SER A N 1
ATOM 763 C CA . SER A 1 93 ? -0.791 5.887 10.029 1.00 92.19 93 SER A CA 1
ATOM 764 C C . SER A 1 93 ? 0.737 5.865 9.979 1.00 92.19 93 SER A C 1
ATOM 766 O O . SER A 1 93 ? 1.342 6.668 9.259 1.00 92.19 93 SER A O 1
ATOM 768 N N . THR A 1 94 ? 1.360 4.875 10.603 1.00 92.31 94 THR A N 1
ATOM 769 C CA . THR A 1 94 ? 2.778 4.554 10.413 1.00 92.31 94 THR A CA 1
ATOM 770 C C . THR A 1 94 ? 2.943 3.511 9.311 1.00 92.31 94 THR A C 1
ATOM 772 O O . THR A 1 94 ? 2.069 2.677 9.083 1.00 92.31 94 THR A O 1
ATOM 775 N N . TRP A 1 95 ? 4.057 3.593 8.584 1.00 93.50 95 TRP A N 1
ATOM 776 C CA . TRP A 1 95 ? 4.365 2.707 7.464 1.00 93.50 95 TRP A CA 1
ATOM 777 C C . TRP A 1 95 ? 5.768 2.140 7.623 1.00 93.50 95 TRP A C 1
ATOM 779 O O . TRP A 1 95 ? 6.705 2.892 7.899 1.00 93.50 95 TRP A O 1
ATOM 789 N N . GLU A 1 96 ? 5.916 0.852 7.338 1.00 95.19 96 GLU A N 1
ATOM 790 C CA . GLU A 1 96 ? 7.195 0.146 7.316 1.00 95.19 96 GLU A CA 1
ATOM 791 C C . GLU A 1 96 ? 7.351 -0.681 6.039 1.00 95.19 96 GLU A C 1
ATOM 793 O O . GLU A 1 96 ? 6.378 -1.048 5.374 1.00 95.19 96 GLU A O 1
ATOM 798 N N . GLY A 1 97 ? 8.605 -0.972 5.693 1.00 95.75 97 GLY A N 1
ATOM 799 C CA . GLY A 1 97 ? 8.956 -1.778 4.531 1.00 95.75 97 GLY A CA 1
ATOM 800 C C . GLY A 1 97 ? 9.121 -0.971 3.242 1.00 95.75 97 GLY A C 1
ATOM 801 O O . GLY A 1 97 ? 9.561 0.183 3.248 1.00 95.75 97 GLY A O 1
ATOM 802 N N . ASN A 1 98 ? 8.860 -1.610 2.104 1.00 95.56 98 ASN A N 1
ATOM 803 C CA . ASN A 1 98 ? 9.086 -1.029 0.786 1.00 95.56 98 ASN A CA 1
ATOM 804 C C . ASN A 1 98 ? 8.207 -1.663 -0.298 1.00 95.56 98 ASN A C 1
ATOM 806 O O . ASN A 1 98 ? 7.609 -2.725 -0.118 1.00 95.56 98 ASN A O 1
ATOM 810 N N . PHE A 1 99 ? 8.163 -1.009 -1.452 1.00 94.75 99 PHE A N 1
ATOM 811 C CA . PHE A 1 99 ? 7.740 -1.645 -2.690 1.00 94.75 99 PHE A CA 1
ATOM 812 C C . PHE A 1 99 ? 8.707 -1.297 -3.817 1.00 94.75 99 PHE A C 1
ATOM 814 O O . PHE A 1 99 ? 9.409 -0.281 -3.760 1.00 94.75 99 PHE A O 1
ATOM 821 N N . THR A 1 100 ? 8.741 -2.139 -4.841 1.00 93.25 100 THR A N 1
ATOM 822 C CA . THR A 1 100 ? 9.651 -1.988 -5.975 1.00 93.25 100 THR A CA 1
ATOM 823 C C . THR A 1 100 ? 8.902 -1.777 -7.280 1.00 93.25 100 THR A C 1
ATOM 825 O O . THR A 1 100 ? 7.717 -2.093 -7.421 1.00 93.25 100 THR A O 1
ATOM 828 N N . TYR A 1 101 ? 9.628 -1.226 -8.238 1.00 89.94 101 TYR A N 1
ATOM 829 C CA . TYR A 1 101 ? 9.282 -1.187 -9.644 1.00 89.94 101 TYR A CA 1
ATOM 830 C C . TYR A 1 101 ? 10.449 -1.789 -10.416 1.00 89.94 101 TYR A C 1
ATOM 832 O O . TYR A 1 101 ? 11.582 -1.353 -10.224 1.00 89.94 101 TYR A O 1
ATOM 840 N N . ASN A 1 102 ? 10.180 -2.767 -11.271 1.00 87.00 102 ASN A N 1
ATOM 841 C CA . ASN A 1 102 ? 11.187 -3.381 -12.121 1.00 87.00 102 ASN A CA 1
ATOM 842 C C . ASN A 1 102 ? 10.621 -3.585 -13.535 1.00 87.00 102 ASN A C 1
ATOM 844 O O . ASN A 1 102 ? 9.598 -4.260 -13.714 1.00 87.00 102 ASN A O 1
ATOM 848 N N . ASP A 1 103 ? 11.293 -3.006 -14.527 1.00 83.00 103 ASP A N 1
ATOM 849 C CA . ASP A 1 103 ? 11.157 -3.367 -15.934 1.00 83.00 103 ASP A CA 1
ATOM 850 C C . ASP A 1 103 ? 12.536 -3.532 -16.610 1.00 83.00 103 ASP A C 1
ATOM 852 O O . ASP A 1 103 ? 13.574 -3.547 -15.961 1.00 83.00 103 ASP A O 1
ATOM 856 N N . SER A 1 104 ? 12.572 -3.694 -17.935 1.00 79.56 104 SER A N 1
ATOM 857 C CA . SER A 1 104 ? 13.832 -3.886 -18.670 1.00 79.56 104 SER A CA 1
ATOM 858 C C . SER A 1 104 ? 14.781 -2.683 -18.689 1.00 79.56 104 SER A C 1
ATOM 860 O O . SER A 1 104 ? 15.900 -2.820 -19.174 1.00 79.56 104 SER A O 1
ATOM 862 N N . ILE A 1 105 ? 14.327 -1.513 -18.256 1.00 81.31 105 ILE A N 1
ATOM 863 C CA . ILE A 1 105 ? 15.037 -0.232 -18.314 1.00 81.31 105 ILE A CA 1
ATOM 864 C C . ILE A 1 105 ? 15.296 0.269 -16.890 1.00 81.31 105 ILE A C 1
ATOM 866 O O . ILE A 1 105 ? 16.413 0.636 -16.538 1.00 81.31 105 ILE A O 1
ATOM 870 N N . ASP A 1 106 ? 14.262 0.245 -16.062 1.00 83.25 106 ASP A N 1
ATOM 871 C CA . ASP A 1 106 ? 14.141 0.993 -14.828 1.00 83.25 106 ASP A CA 1
ATOM 872 C C . ASP A 1 106 ? 13.921 0.052 -13.636 1.00 83.25 106 ASP A C 1
ATOM 874 O O . ASP A 1 106 ? 13.006 -0.776 -13.615 1.00 83.25 106 ASP A O 1
ATOM 878 N N . HIS A 1 107 ? 14.740 0.237 -12.601 1.00 89.12 107 HIS A N 1
ATOM 879 C CA . HIS A 1 107 ? 14.678 -0.515 -11.351 1.00 89.12 107 HIS A CA 1
ATOM 880 C C . HIS A 1 107 ? 14.671 0.463 -10.177 1.00 89.12 107 HIS A C 1
ATOM 882 O O . HIS A 1 107 ? 15.649 1.170 -9.929 1.00 89.12 107 HIS A O 1
ATOM 888 N N . PHE A 1 108 ? 13.551 0.530 -9.459 1.00 91.19 108 PHE A N 1
ATOM 889 C CA . PHE A 1 108 ? 13.368 1.461 -8.349 1.00 91.19 108 PHE A CA 1
ATOM 890 C C . PHE A 1 108 ? 12.864 0.762 -7.097 1.00 91.19 108 PHE A C 1
ATOM 892 O O . PHE A 1 108 ? 12.026 -0.140 -7.162 1.00 91.19 108 PHE A O 1
ATOM 899 N N . ILE A 1 109 ? 13.298 1.264 -5.948 1.00 94.12 109 ILE A N 1
ATOM 900 C CA . ILE A 1 109 ? 12.733 0.941 -4.642 1.00 94.12 109 ILE A CA 1
ATOM 901 C C . ILE A 1 109 ? 12.162 2.204 -4.000 1.00 94.12 109 ILE A C 1
ATOM 903 O O . ILE A 1 109 ? 12.714 3.301 -4.106 1.00 94.12 109 ILE A O 1
ATOM 907 N N . PHE A 1 110 ? 11.020 2.044 -3.340 1.00 94.69 110 PHE A N 1
ATOM 908 C CA . PHE A 1 110 ? 10.343 3.095 -2.595 1.00 94.69 110 PHE A CA 1
ATOM 909 C C . PHE A 1 110 ? 10.182 2.632 -1.152 1.00 94.69 110 PHE A C 1
ATOM 911 O O . PHE A 1 110 ? 9.364 1.759 -0.856 1.00 94.69 110 PHE A O 1
ATOM 918 N N . LYS A 1 111 ? 10.970 3.217 -0.249 1.00 94.44 111 LYS A N 1
ATOM 919 C CA . LYS A 1 111 ? 10.975 2.852 1.173 1.00 94.44 111 LYS A CA 1
ATOM 920 C C . LYS A 1 111 ? 10.006 3.710 1.974 1.00 94.44 111 LYS A C 1
ATOM 922 O O . LYS A 1 111 ? 9.962 4.936 1.817 1.00 94.44 111 LYS A O 1
ATOM 927 N N . ALA A 1 112 ? 9.245 3.068 2.850 1.00 91.62 112 ALA A N 1
ATOM 928 C CA . ALA A 1 112 ? 8.458 3.764 3.852 1.00 91.62 112 ALA A CA 1
ATOM 929 C C . ALA A 1 112 ? 9.372 4.572 4.804 1.00 91.62 112 ALA A C 1
ATOM 931 O O . ALA A 1 112 ? 10.556 4.259 4.940 1.00 91.62 112 ALA A O 1
ATOM 932 N N . PRO A 1 113 ? 8.867 5.640 5.446 1.00 86.62 113 PRO A N 1
ATOM 933 C CA . PRO A 1 113 ? 7.534 6.226 5.273 1.00 86.62 113 PRO A CA 1
ATOM 934 C C . PRO A 1 113 ? 7.482 7.286 4.157 1.00 86.62 113 PRO A C 1
ATOM 936 O O . PRO A 1 113 ? 6.413 7.742 3.767 1.00 86.62 113 PRO A O 1
ATOM 939 N N . LYS A 1 114 ? 8.634 7.731 3.637 1.00 85.06 114 LYS A N 1
ATOM 940 C CA . LYS A 1 114 ? 8.693 8.874 2.703 1.00 85.06 114 LYS A CA 1
ATOM 941 C C . LYS A 1 114 ? 8.394 8.481 1.253 1.00 85.06 114 LYS A C 1
ATOM 943 O O . LYS A 1 114 ? 7.981 9.343 0.469 1.00 85.06 114 LYS A O 1
ATOM 948 N N . PHE A 1 115 ? 8.628 7.214 0.905 1.00 87.94 115 PHE A N 1
ATOM 949 C CA . PHE A 1 115 ? 8.520 6.652 -0.443 1.00 87.94 115 PHE A CA 1
ATOM 950 C C . PHE A 1 115 ? 9.272 7.493 -1.478 1.00 87.94 115 PHE A C 1
ATOM 952 O O . PHE A 1 115 ? 8.744 7.836 -2.539 1.00 87.94 115 PHE A O 1
ATOM 959 N N . LYS A 1 116 ? 10.5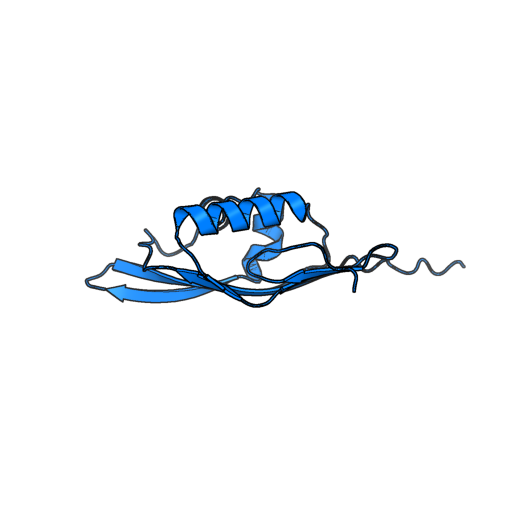05 7.890 -1.138 1.00 87.38 116 LYS A N 1
ATOM 960 C CA . LYS A 1 116 ? 11.401 8.539 -2.097 1.00 87.38 116 LYS A CA 1
ATOM 961 C C . LYS A 1 116 ? 11.879 7.493 -3.102 1.00 87.38 116 LYS A C 1
ATOM 963 O O . LYS A 1 116 ? 12.083 6.341 -2.739 1.00 87.38 116 LYS A O 1
ATOM 968 N N . LYS A 1 117 ? 12.003 7.913 -4.362 1.00 87.19 117 LYS A N 1
ATOM 969 C CA . LYS A 1 117 ? 12.547 7.086 -5.439 1.00 87.19 117 LYS A CA 1
ATOM 970 C C . LYS A 1 117 ? 14.034 6.863 -5.168 1.00 87.19 117 LYS A C 1
ATOM 972 O O . LYS A 1 117 ? 14.787 7.834 -5.161 1.00 87.19 117 LYS A O 1
ATOM 977 N N . GLU A 1 118 ? 14.427 5.614 -4.990 1.00 89.44 118 GLU A N 1
ATOM 978 C CA . GLU A 1 118 ? 15.819 5.171 -4.932 1.00 89.44 118 GLU A CA 1
ATOM 979 C C . GLU A 1 118 ? 16.055 4.225 -6.114 1.00 89.44 118 GLU A C 1
ATOM 981 O O . GLU A 1 118 ? 15.179 3.422 -6.446 1.00 89.44 118 GLU A O 1
ATOM 986 N N . VAL A 1 119 ? 17.192 4.366 -6.793 1.00 83.06 119 VAL A N 1
ATOM 987 C CA . VAL A 1 119 ? 17.600 3.419 -7.839 1.00 83.06 119 VAL A CA 1
ATOM 988 C C . VAL A 1 119 ? 18.122 2.167 -7.140 1.00 83.06 119 VAL A C 1
ATOM 990 O O . VAL A 1 119 ? 18.850 2.292 -6.153 1.00 83.06 119 VAL A O 1
ATOM 993 N N . LEU A 1 120 ? 17.671 0.999 -7.600 1.00 69.38 120 LEU A N 1
ATOM 994 C CA . LEU A 1 120 ? 18.173 -0.297 -7.136 1.00 69.38 120 LEU A CA 1
ATOM 995 C C . LEU A 1 120 ? 19.532 -0.619 -7.755 1.00 69.38 120 LEU A C 1
ATOM 997 O O . LEU A 1 120 ? 19.725 -0.273 -8.941 1.00 69.38 120 LEU A O 1
#

Foldseek 3Di:
DDPPPPFQWKKFFWKKKFFPWDWDDDDDDPQCVQLVHDPVVCVQQVVQKDWDWDDDPNTITTGIMTRGDMGSDDDDVVRSLVSLVVNCVVGVMFMADWMWTDTPPATWIQGPDNGDTDGD